Protein AF-H3KFP4-F1 (afdb_monomer_lite)

Secondary structure (DSSP, 8-state):
------PPP-PPP--------TT--HHHHHHTSEEEEEE-TTS-EEEEEEEPPPPBPGGGT-B----EEEE--SGGGGS-TTSTTTTS-TTTTTTSS----TT--HHHHHHTTPPPHHHHHHHHHHTTTHHHHHHHHHHHT-HHHHHHHTTTTSSPPP-HHHHHHHHHTTS--------

Radius of gyration: 19.44 Å; chains: 1; bounding box: 51×44×51 Å

pLDDT: mean 73.33, std 20.68, range [30.34, 98.0]

Foldseek 3Di:
DDDDDDDDDDDDDDDDDDDDDPVQDPLNCLVVWAWAFDQFPVGQTFIKTKHADDWDDVVRPTFGDFIFIARDPCQLVSHDVPPPCSPPDSCNPPPDWPPPDPPDFLQNCLLVVHQTPVLRSVLVRQCRPVVSRVVRLVVRVDVVSCVVCVPVPPDDGGHSNNSSVCSNVVNDHDDDDDD

InterPro domains:
  IPR002817 Phosphomethylpyrimidine synthase ThiC/5-hydroxybenzimidazole synthase BzaA/B [PTHR30557] (43-178)

Sequence (179 aa):
MQNKSSEKPVHLIRHPRSDEDPDETLEQRRRDSRFGHILDANGRRVPLRRIELTDTPSAFGGGRNPVFFVPDTSGPFGADNRVAGCWSSPFADAEEGVARGPGKTQLSLAQWGVVTPEMDFVAARENQGREAFLKSVEDCANPKVDRLVADLFKTPAWTGELVRREVAAGRAVIPANRS

Structure (mmCIF, N/CA/C/O backbone):
data_AF-H3KFP4-F1
#
_entry.id   AF-H3KFP4-F1
#
loop_
_atom_site.group_PDB
_atom_site.id
_atom_site.type_symbol
_atom_site.label_atom_id
_atom_site.label_alt_id
_atom_site.label_comp_id
_atom_site.label_asym_id
_atom_site.label_entity_id
_atom_site.label_seq_id
_atom_site.pdbx_PDB_ins_code
_atom_site.Cartn_x
_atom_site.Cartn_y
_atom_site.Cartn_z
_atom_site.occupancy
_atom_site.B_iso_or_equiv
_atom_site.auth_seq_id
_atom_site.auth_comp_id
_atom_site.auth_asym_id
_atom_site.auth_atom_id
_atom_site.pdbx_PDB_model_num
ATOM 1 N N . MET A 1 1 ? -19.563 32.259 -8.387 1.00 43.78 1 MET A N 1
ATOM 2 C CA . MET A 1 1 ? -19.612 30.788 -8.538 1.00 43.78 1 MET A CA 1
ATOM 3 C C . MET A 1 1 ? -18.467 30.351 -9.429 1.00 43.78 1 MET A C 1
ATOM 5 O O . MET A 1 1 ? -18.484 30.731 -10.588 1.00 43.78 1 MET A O 1
ATOM 9 N N . GLN A 1 2 ? -17.490 29.628 -8.873 1.00 33.69 2 GLN A N 1
ATOM 10 C CA . GLN A 1 2 ? -16.732 28.523 -9.490 1.00 33.69 2 GLN A CA 1
ATOM 11 C C . GLN A 1 2 ? -15.513 28.226 -8.601 1.00 33.69 2 GLN A C 1
ATOM 13 O O . GLN A 1 2 ? -14.481 28.884 -8.697 1.00 33.69 2 GLN A O 1
ATOM 18 N N . ASN A 1 3 ? -15.659 27.238 -7.715 1.00 33.22 3 ASN A N 1
ATOM 19 C CA . ASN A 1 3 ? -14.547 26.635 -6.986 1.00 33.22 3 ASN A CA 1
ATOM 20 C C . ASN A 1 3 ? -13.811 25.701 -7.954 1.00 33.22 3 ASN A C 1
ATOM 22 O O . ASN A 1 3 ? -14.369 24.683 -8.360 1.00 33.22 3 ASN A O 1
ATOM 26 N N . LYS A 1 4 ? -12.578 26.040 -8.341 1.00 37.56 4 LYS A N 1
ATOM 27 C CA . LYS A 1 4 ? -11.675 25.104 -9.020 1.00 37.56 4 LYS A CA 1
ATOM 28 C C . LYS A 1 4 ? -10.796 24.445 -7.962 1.00 37.56 4 LYS A C 1
ATOM 30 O O . LYS A 1 4 ? -9.919 25.087 -7.395 1.00 37.56 4 LYS A O 1
ATOM 35 N N . SER A 1 5 ? -11.094 23.177 -7.686 1.00 40.34 5 SER A N 1
ATOM 36 C CA . SER A 1 5 ? -10.262 22.283 -6.882 1.00 40.34 5 SER A CA 1
ATOM 37 C C . SER A 1 5 ? -8.900 22.151 -7.565 1.00 40.34 5 SER A C 1
ATOM 39 O O . SER A 1 5 ? -8.818 21.660 -8.689 1.00 40.34 5 SER A O 1
ATOM 41 N N . SER A 1 6 ? -7.845 22.674 -6.941 1.00 38.84 6 SER A N 1
ATOM 42 C CA . SER A 1 6 ? -6.479 22.532 -7.437 1.00 38.84 6 SER A CA 1
ATOM 43 C C . SER A 1 6 ? -5.890 21.231 -6.893 1.00 38.84 6 SER A C 1
ATOM 45 O O . SER A 1 6 ? -5.391 21.199 -5.764 1.00 38.84 6 SER A O 1
ATOM 47 N N . GLU A 1 7 ? -5.948 20.156 -7.674 1.00 39.50 7 GLU A N 1
ATOM 48 C CA . GLU A 1 7 ? -5.125 18.974 -7.416 1.00 39.50 7 GLU A CA 1
ATOM 49 C C . GLU A 1 7 ? -3.648 19.381 -7.495 1.00 39.50 7 GLU A C 1
ATOM 51 O O . GLU A 1 7 ? -3.180 19.914 -8.504 1.00 39.50 7 GLU A O 1
ATOM 56 N N . LYS A 1 8 ? -2.913 19.201 -6.394 1.00 32.16 8 LYS A N 1
ATOM 57 C CA . LYS A 1 8 ? -1.476 19.488 -6.346 1.00 32.16 8 LYS A CA 1
ATOM 58 C C . LYS A 1 8 ? -0.712 18.297 -6.939 1.00 32.16 8 LYS A C 1
ATOM 60 O O . LYS A 1 8 ? -0.914 17.180 -6.465 1.00 32.16 8 LYS A O 1
ATOM 65 N N . PRO A 1 9 ? 0.188 18.499 -7.915 1.00 31.95 9 PRO A N 1
ATOM 66 C CA . PRO A 1 9 ? 0.991 17.411 -8.458 1.00 31.95 9 PRO A CA 1
ATOM 67 C C . PRO A 1 9 ? 2.051 16.947 -7.446 1.00 31.95 9 PRO A C 1
ATOM 69 O O . PRO A 1 9 ? 2.693 17.748 -6.765 1.00 31.95 9 PRO A O 1
ATOM 72 N N . VAL A 1 10 ? 2.245 15.631 -7.362 1.00 38.03 10 VAL A N 1
ATOM 73 C CA . VAL A 1 10 ? 3.268 14.986 -6.527 1.00 38.03 10 VAL A CA 1
ATOM 74 C C . VAL A 1 10 ? 4.652 15.255 -7.135 1.00 38.03 10 VAL A C 1
ATOM 76 O O . VAL A 1 10 ? 4.943 14.808 -8.245 1.00 38.03 10 VAL A O 1
ATOM 79 N N . HIS A 1 11 ? 5.519 15.983 -6.426 1.00 32.12 11 HIS A N 1
ATOM 80 C CA . HIS A 1 11 ? 6.881 16.283 -6.886 1.00 32.12 11 HIS A CA 1
ATOM 81 C C . HIS A 1 11 ? 7.913 15.279 -6.334 1.00 32.12 11 HIS A C 1
ATOM 83 O O . HIS A 1 11 ? 8.010 15.066 -5.128 1.00 32.12 11 HIS A O 1
ATOM 89 N N . LEU A 1 12 ? 8.706 14.687 -7.239 1.00 33.97 12 LEU A N 1
ATOM 90 C CA . LEU A 1 12 ? 9.793 13.728 -6.987 1.00 33.97 12 LEU A CA 1
ATOM 91 C C . LEU A 1 12 ? 11.161 14.442 -7.034 1.00 33.97 12 LEU A C 1
ATOM 93 O O . LEU A 1 12 ? 11.479 15.070 -8.042 1.00 33.97 12 LEU A O 1
ATOM 97 N N . ILE A 1 13 ? 11.989 14.305 -5.992 1.00 34.28 13 ILE A N 1
ATOM 98 C CA . ILE A 1 13 ? 13.357 14.868 -5.923 1.00 34.28 13 ILE A CA 1
ATOM 99 C C . ILE A 1 13 ? 14.392 13.774 -6.287 1.00 34.28 13 ILE A C 1
ATOM 101 O O . ILE A 1 13 ? 14.242 12.626 -5.868 1.00 34.28 13 ILE A O 1
ATOM 105 N N . ARG A 1 14 ? 15.416 14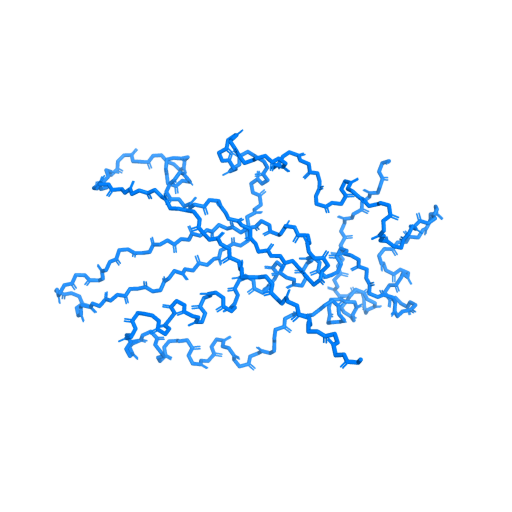.101 -7.100 1.00 30.34 14 ARG A N 1
ATOM 106 C CA . ARG A 1 14 ? 16.410 13.169 -7.699 1.00 30.34 14 ARG A CA 1
ATOM 107 C C . ARG A 1 14 ? 17.859 13.461 -7.255 1.00 30.34 14 ARG A C 1
ATOM 109 O O . ARG A 1 14 ? 18.213 14.625 -7.117 1.00 30.34 14 ARG A O 1
ATOM 116 N N . HIS A 1 15 ? 18.707 12.422 -7.190 1.00 33.81 15 HIS A N 1
ATOM 117 C CA . HIS A 1 15 ? 20.186 12.493 -7.200 1.00 33.81 15 HIS A CA 1
ATOM 118 C C . HIS A 1 15 ? 20.779 11.340 -8.064 1.00 33.81 15 HIS A C 1
ATOM 120 O O . HIS A 1 15 ? 20.127 10.295 -8.138 1.00 33.81 15 HIS A O 1
ATOM 126 N N . PRO A 1 16 ? 21.945 11.506 -8.738 1.00 30.92 16 PRO A N 1
ATOM 127 C CA . PRO A 1 16 ? 22.495 10.542 -9.718 1.00 30.92 16 PRO A CA 1
ATOM 128 C C . PRO A 1 16 ? 23.460 9.482 -9.124 1.00 30.92 16 PRO A C 1
ATOM 130 O O . PRO A 1 16 ? 23.925 9.651 -7.999 1.00 30.92 16 PRO A O 1
ATOM 133 N N . ARG A 1 17 ? 23.786 8.425 -9.903 1.00 42.72 17 ARG A N 1
ATOM 134 C CA . ARG A 1 17 ? 24.756 7.337 -9.596 1.00 42.72 17 ARG A CA 1
ATOM 135 C C . ARG A 1 17 ? 25.761 7.048 -10.721 1.00 42.72 17 ARG A C 1
ATOM 137 O O . ARG A 1 17 ? 25.450 7.305 -11.880 1.00 42.72 17 ARG A O 1
ATOM 144 N N . SER A 1 18 ? 26.891 6.432 -10.351 1.00 37.84 18 SER A N 1
ATOM 145 C CA . SER A 1 18 ? 27.943 5.846 -11.203 1.00 37.84 18 SER A CA 1
ATOM 146 C C . SER A 1 18 ? 28.384 4.472 -10.649 1.00 37.84 18 SER A C 1
ATOM 148 O O . SER A 1 18 ? 28.777 4.426 -9.488 1.00 37.84 18 SER A O 1
ATOM 150 N N . ASP A 1 19 ? 28.290 3.435 -11.494 1.00 42.84 19 ASP A N 1
ATOM 151 C CA . ASP A 1 19 ? 28.964 2.112 -11.552 1.00 42.84 19 ASP A CA 1
ATOM 152 C C . ASP A 1 19 ? 29.021 1.183 -10.299 1.00 42.84 19 ASP A C 1
ATOM 154 O O . ASP A 1 19 ? 29.482 1.571 -9.232 1.00 42.84 19 ASP A O 1
ATOM 158 N N . GLU A 1 20 ? 28.561 -0.076 -10.448 1.00 42.03 20 GLU A N 1
ATOM 159 C CA . GLU A 1 20 ? 28.318 -1.074 -9.373 1.00 42.03 20 GLU A CA 1
ATOM 160 C C . GLU A 1 20 ? 29.553 -1.932 -8.983 1.00 42.03 20 GLU A C 1
ATOM 162 O O . GLU A 1 20 ? 30.304 -2.383 -9.849 1.00 42.03 20 GLU A O 1
ATOM 167 N N . ASP A 1 21 ? 29.712 -2.223 -7.679 1.00 43.53 21 ASP A N 1
ATOM 168 C CA . ASP A 1 21 ? 30.861 -2.907 -7.046 1.00 43.53 21 ASP A CA 1
ATOM 169 C C . ASP A 1 21 ? 30.419 -4.251 -6.393 1.00 43.53 21 ASP A C 1
ATOM 171 O O . ASP A 1 21 ? 29.460 -4.268 -5.614 1.00 43.53 21 ASP A O 1
ATOM 175 N N . PRO A 1 22 ? 31.047 -5.410 -6.680 1.00 43.12 22 PRO A N 1
ATOM 176 C CA . PRO A 1 22 ? 30.557 -6.726 -6.236 1.00 43.12 22 PRO A CA 1
ATOM 177 C C . PRO A 1 22 ? 30.629 -7.011 -4.720 1.00 43.12 22 PRO A C 1
ATOM 179 O O . PRO A 1 22 ? 29.957 -7.939 -4.267 1.00 43.12 22 PRO A O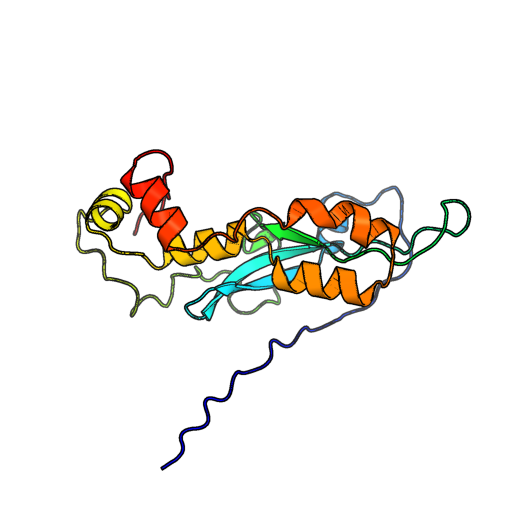 1
ATOM 182 N N . ASP A 1 23 ? 31.361 -6.213 -3.932 1.00 40.97 23 ASP A N 1
ATOM 183 C CA . ASP A 1 23 ? 31.457 -6.312 -2.457 1.00 40.97 23 ASP A CA 1
ATOM 184 C C . ASP A 1 23 ? 30.424 -5.437 -1.708 1.00 40.97 23 ASP A C 1
ATOM 186 O O . ASP A 1 23 ? 30.514 -5.184 -0.501 1.00 40.97 23 ASP A O 1
ATOM 190 N N . GLU A 1 24 ? 29.402 -4.958 -2.418 1.00 41.38 24 GLU A N 1
ATOM 191 C CA . GLU A 1 24 ? 28.403 -4.048 -1.875 1.00 41.38 24 GLU A CA 1
ATOM 192 C C . GLU A 1 24 ? 27.522 -4.692 -0.776 1.00 41.38 24 GLU A C 1
ATOM 194 O O . GLU A 1 24 ? 26.705 -5.586 -1.024 1.00 41.38 24 GLU A O 1
ATOM 199 N N . THR A 1 25 ? 27.654 -4.197 0.463 1.00 43.97 25 THR A N 1
ATOM 200 C CA . THR A 1 25 ? 26.864 -4.657 1.623 1.00 43.97 25 THR A CA 1
ATOM 201 C C . THR A 1 25 ? 25.354 -4.418 1.445 1.00 43.97 25 THR A C 1
ATOM 203 O O . THR A 1 25 ? 24.930 -3.500 0.746 1.00 43.97 25 THR A O 1
ATOM 206 N N . LEU A 1 26 ? 24.504 -5.196 2.135 1.00 43.53 26 LEU A N 1
ATOM 207 C CA . LEU A 1 26 ? 23.036 -5.023 2.125 1.00 43.53 26 LEU A CA 1
ATOM 208 C C . LEU A 1 26 ? 22.587 -3.589 2.461 1.00 43.53 26 LEU A C 1
ATOM 210 O O . LEU A 1 26 ? 21.596 -3.118 1.912 1.00 43.53 26 LEU A O 1
ATOM 214 N N . GLU A 1 27 ? 23.314 -2.887 3.332 1.00 46.66 27 GLU A N 1
ATOM 215 C CA . GLU A 1 27 ? 23.055 -1.480 3.673 1.00 46.66 27 GLU A CA 1
ATOM 216 C C . GLU A 1 27 ? 23.406 -0.517 2.537 1.00 46.66 27 GLU A C 1
ATOM 218 O O . GLU A 1 27 ? 22.736 0.493 2.325 1.00 46.66 27 GLU A O 1
ATOM 223 N N . GLN A 1 28 ? 24.421 -0.853 1.753 1.00 40.34 28 GLN A N 1
ATOM 224 C CA . GLN A 1 28 ? 24.834 -0.079 0.596 1.00 40.34 28 GLN A CA 1
ATOM 225 C C . GLN A 1 28 ? 23.854 -0.310 -0.579 1.00 40.34 28 GLN A C 1
ATOM 227 O O . GLN A 1 28 ? 23.325 0.660 -1.108 1.00 40.34 28 GLN A O 1
ATOM 232 N N . ARG A 1 29 ? 23.364 -1.544 -0.793 1.00 42.50 29 ARG A N 1
ATOM 233 C CA . ARG A 1 29 ? 22.201 -1.845 -1.669 1.00 42.50 29 ARG A CA 1
ATOM 234 C C . ARG A 1 29 ? 20.870 -1.248 -1.184 1.00 42.50 29 ARG A C 1
ATOM 236 O O . ARG A 1 29 ? 19.913 -1.088 -1.948 1.00 42.50 29 ARG A O 1
ATOM 243 N N . ARG A 1 30 ? 20.755 -0.930 0.108 1.00 49.38 30 ARG A N 1
ATOM 244 C CA . ARG A 1 30 ? 19.628 -0.155 0.659 1.00 49.38 30 ARG A CA 1
ATOM 245 C C . ARG A 1 30 ? 19.771 1.333 0.364 1.00 49.38 30 ARG A C 1
ATOM 247 O O . ARG A 1 30 ? 18.753 1.959 0.096 1.00 49.38 30 ARG A O 1
ATOM 254 N N . ARG A 1 31 ? 20.987 1.891 0.347 1.00 45.53 31 ARG A N 1
ATOM 255 C CA . ARG A 1 31 ? 21.254 3.225 -0.236 1.00 45.53 31 ARG A CA 1
ATOM 256 C C . ARG A 1 31 ? 20.961 3.219 -1.735 1.00 45.53 31 ARG A C 1
ATOM 258 O O . ARG A 1 31 ? 20.368 4.172 -2.234 1.00 45.53 31 ARG A O 1
ATOM 265 N N . ASP A 1 32 ? 21.224 2.071 -2.360 1.00 45.81 32 ASP A N 1
ATOM 266 C CA . ASP A 1 32 ? 20.749 1.538 -3.639 1.00 45.81 32 ASP A CA 1
ATOM 267 C C . ASP A 1 32 ? 19.339 1.952 -4.081 1.00 45.81 32 ASP A C 1
ATOM 269 O O . ASP A 1 32 ? 19.014 2.365 -5.196 1.00 45.81 32 ASP A O 1
ATOM 273 N N . SER A 1 33 ? 18.450 1.857 -3.114 1.00 55.94 33 SER A N 1
ATOM 274 C CA . SER A 1 33 ? 17.022 1.889 -3.310 1.00 55.94 33 SER A CA 1
ATOM 275 C C . SER A 1 33 ? 16.465 3.095 -2.580 1.00 55.94 33 SER A C 1
ATOM 277 O O . SER A 1 33 ? 16.577 3.230 -1.364 1.00 55.94 33 SER A O 1
ATOM 279 N N . ARG A 1 34 ? 15.898 4.032 -3.339 1.00 63.50 34 ARG A N 1
ATOM 280 C CA . ARG A 1 34 ? 15.555 5.340 -2.784 1.00 63.50 34 ARG A CA 1
ATOM 281 C C . ARG A 1 34 ? 14.309 5.211 -1.919 1.00 63.50 34 ARG A C 1
ATOM 283 O O . ARG A 1 34 ? 13.255 4.793 -2.403 1.00 63.50 34 ARG A O 1
ATOM 290 N N . PHE A 1 35 ? 14.440 5.587 -0.648 1.00 60.56 35 PHE A N 1
ATOM 291 C CA . PHE A 1 35 ? 13.294 5.768 0.231 1.00 60.56 35 PHE A CA 1
ATOM 292 C C . PHE A 1 35 ? 12.336 6.781 -0.405 1.00 60.56 35 PHE A C 1
ATOM 294 O O . PHE A 1 35 ? 12.739 7.868 -0.825 1.00 60.56 35 PHE A O 1
ATOM 301 N N . GLY A 1 36 ? 11.069 6.407 -0.503 1.00 69.00 36 GLY A N 1
ATOM 302 C CA . GLY A 1 36 ? 10.001 7.218 -1.057 1.00 69.00 36 GLY A CA 1
ATOM 303 C C . GLY A 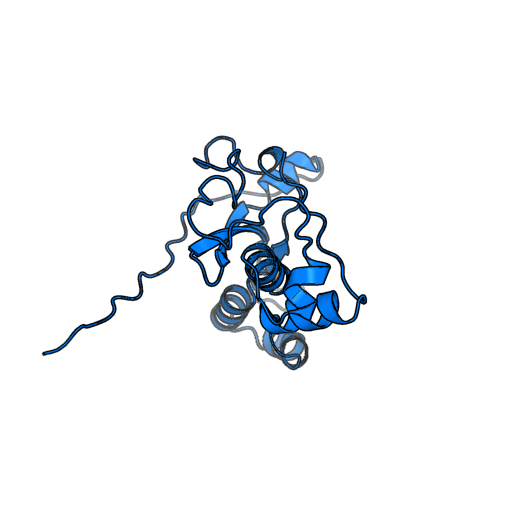1 36 ? 8.745 7.109 -0.204 1.00 69.00 36 GLY A C 1
ATOM 304 O O . GLY A 1 36 ? 8.632 6.294 0.708 1.00 69.00 36 GLY A O 1
ATOM 305 N N . HIS A 1 37 ? 7.773 7.957 -0.499 1.00 72.38 37 HIS A N 1
ATOM 306 C CA . HIS A 1 37 ? 6.438 7.825 0.061 1.00 72.38 37 HIS A CA 1
ATOM 307 C C . HIS A 1 37 ? 5.409 8.117 -1.020 1.00 72.38 37 HIS A C 1
ATOM 309 O O . HIS A 1 37 ? 5.644 8.940 -1.905 1.00 72.38 37 HIS A O 1
ATOM 315 N N . ILE A 1 38 ? 4.269 7.450 -0.919 1.00 81.12 38 ILE A N 1
ATOM 316 C CA . ILE A 1 38 ? 3.038 7.862 -1.596 1.00 81.12 38 ILE A CA 1
ATOM 317 C C . ILE A 1 38 ? 2.105 8.486 -0.563 1.00 81.12 38 ILE A C 1
ATOM 319 O O . ILE A 1 38 ? 2.317 8.327 0.641 1.00 81.12 38 ILE A O 1
ATOM 323 N N . LEU A 1 39 ? 1.102 9.222 -1.025 1.00 80.62 39 LEU A N 1
ATOM 324 C CA . LEU A 1 39 ? 0.056 9.741 -0.152 1.00 80.62 39 LEU A CA 1
ATOM 325 C C . LEU A 1 39 ? -1.133 8.778 -0.176 1.00 80.62 39 LEU A C 1
ATOM 327 O O . LEU A 1 39 ? -1.518 8.317 -1.249 1.00 80.62 39 LEU A O 1
ATOM 331 N N . ASP A 1 40 ? -1.683 8.455 0.995 1.00 80.44 40 ASP A N 1
ATOM 332 C CA . ASP A 1 40 ? -2.970 7.758 1.088 1.00 80.44 40 ASP A CA 1
ATOM 333 C C . ASP A 1 40 ? -4.143 8.710 0.768 1.00 80.44 40 ASP A C 1
ATOM 335 O O . ASP A 1 40 ? -3.957 9.910 0.540 1.00 80.44 40 ASP A O 1
ATOM 339 N N . ALA A 1 41 ? -5.371 8.183 0.793 1.00 75.44 41 ALA A N 1
ATOM 340 C CA . ALA A 1 41 ? -6.596 8.951 0.543 1.00 75.44 41 ALA A CA 1
ATOM 341 C C . ALA A 1 41 ? -6.812 10.138 1.509 1.00 75.44 41 ALA A C 1
ATOM 343 O O . ALA A 1 41 ? -7.609 11.027 1.225 1.00 75.44 41 ALA A O 1
ATOM 344 N N . ASN A 1 42 ? -6.099 10.168 2.635 1.00 75.88 42 ASN A N 1
ATOM 345 C CA . ASN A 1 42 ? -6.174 11.201 3.662 1.00 75.88 42 ASN A CA 1
ATOM 346 C C . ASN A 1 42 ? -4.891 12.055 3.720 1.00 75.88 42 ASN A C 1
ATOM 348 O O . ASN A 1 42 ? -4.675 12.783 4.688 1.00 75.88 42 ASN A O 1
ATOM 352 N N . GLY A 1 43 ? -4.006 11.952 2.722 1.00 78.06 43 GLY A N 1
ATOM 353 C CA . GLY A 1 43 ? -2.764 12.721 2.657 1.00 78.06 43 GLY A CA 1
ATOM 354 C C . GLY A 1 43 ? -1.642 12.229 3.579 1.00 78.06 43 GLY A C 1
ATOM 355 O O . GLY A 1 43 ? -0.643 12.935 3.737 1.00 78.06 43 GLY A O 1
ATOM 356 N N . ARG A 1 44 ? -1.750 11.034 4.176 1.00 81.38 44 ARG A N 1
ATOM 357 C CA . ARG A 1 44 ? -0.684 10.453 5.010 1.00 81.38 44 ARG A CA 1
ATOM 358 C C . ARG A 1 44 ? 0.412 9.866 4.144 1.00 81.38 44 ARG A C 1
ATOM 360 O O . ARG A 1 44 ? 0.151 9.252 3.114 1.00 81.38 44 ARG A O 1
ATOM 367 N N . ARG A 1 45 ? 1.657 10.002 4.598 1.00 82.62 45 ARG A N 1
ATOM 368 C CA . ARG A 1 45 ? 2.821 9.432 3.912 1.00 82.62 45 ARG A CA 1
ATOM 369 C C . ARG A 1 45 ? 2.906 7.933 4.186 1.00 82.62 45 ARG A C 1
ATOM 371 O O . ARG A 1 45 ? 3.182 7.525 5.311 1.00 82.62 45 ARG A O 1
ATOM 378 N N . VAL A 1 46 ? 2.720 7.126 3.150 1.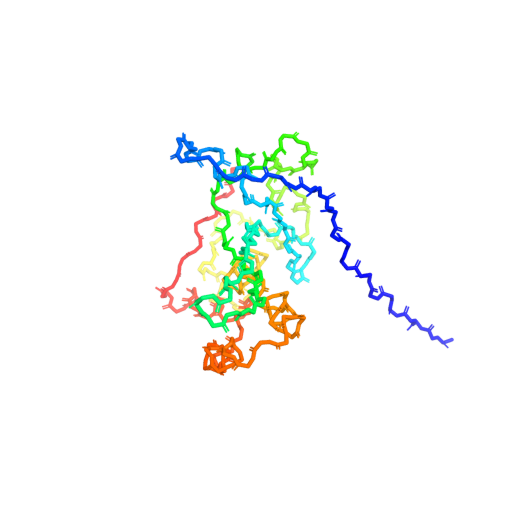00 85.31 46 VAL A N 1
ATOM 379 C CA . VAL A 1 46 ? 2.896 5.672 3.188 1.00 85.31 46 VAL A CA 1
ATOM 380 C C . VAL A 1 46 ? 4.290 5.334 2.660 1.00 85.31 46 VAL A C 1
ATOM 382 O O . VAL A 1 46 ? 4.587 5.666 1.508 1.00 85.31 46 VAL A O 1
ATOM 385 N N . PRO A 1 47 ? 5.162 4.706 3.469 1.00 84.75 47 PRO A N 1
ATOM 386 C CA . PRO A 1 47 ? 6.551 4.469 3.099 1.00 84.75 47 PRO A CA 1
ATOM 387 C C . PRO A 1 47 ? 6.663 3.354 2.058 1.00 84.75 47 PRO A C 1
ATOM 389 O O . PRO A 1 47 ? 6.193 2.232 2.263 1.00 84.75 47 PRO A O 1
ATOM 392 N N . LEU A 1 48 ? 7.334 3.666 0.953 1.00 84.94 48 LEU A N 1
ATOM 393 C CA . LEU A 1 48 ? 7.686 2.724 -0.102 1.00 84.94 48 LEU A CA 1
ATOM 394 C C . LEU A 1 48 ? 9.163 2.881 -0.453 1.00 84.94 48 LEU A C 1
ATOM 396 O O . LEU A 1 48 ? 9.764 3.942 -0.310 1.00 84.94 48 LEU A O 1
ATOM 400 N N . ARG A 1 49 ? 9.742 1.830 -1.003 1.00 84.69 49 ARG A N 1
ATOM 401 C CA . ARG A 1 49 ? 11.098 1.810 -1.520 1.00 84.69 49 ARG A CA 1
ATOM 402 C C . ARG A 1 49 ? 11.046 1.756 -3.035 1.00 84.69 49 ARG A C 1
ATOM 404 O O . ARG A 1 49 ? 10.434 0.855 -3.601 1.00 84.69 49 ARG A O 1
ATOM 411 N N . ARG A 1 50 ? 11.676 2.730 -3.685 1.00 85.12 50 ARG A N 1
ATOM 412 C CA . ARG A 1 50 ? 11.779 2.816 -5.142 1.00 85.12 50 ARG A CA 1
ATOM 413 C C . ARG A 1 50 ? 12.996 2.025 -5.605 1.00 85.12 50 ARG A C 1
ATOM 415 O O . ARG A 1 50 ? 14.118 2.346 -5.206 1.00 85.12 50 ARG A O 1
ATOM 422 N N . ILE A 1 51 ? 12.774 1.039 -6.465 1.00 86.06 51 ILE A N 1
ATOM 423 C CA . ILE A 1 51 ? 13.829 0.252 -7.095 1.00 86.06 51 ILE A CA 1
ATOM 424 C C . ILE A 1 51 ? 13.894 0.620 -8.571 1.00 86.06 51 ILE A C 1
ATOM 426 O O . ILE A 1 51 ? 12.928 0.442 -9.312 1.00 86.06 51 ILE A O 1
ATOM 430 N N . GLU A 1 52 ? 15.034 1.163 -8.982 1.00 85.31 52 GLU A N 1
ATOM 431 C CA . GLU A 1 52 ? 15.323 1.442 -10.384 1.00 85.31 52 GLU A CA 1
ATOM 432 C C . GLU A 1 52 ? 16.225 0.342 -10.913 1.00 85.31 52 GLU A C 1
ATOM 434 O O . GLU A 1 52 ? 17.228 0.008 -10.289 1.00 85.31 52 GLU A O 1
ATOM 439 N N . LEU A 1 53 ? 15.838 -0.223 -12.049 1.00 86.38 53 LEU A N 1
ATOM 440 C CA . LEU A 1 53 ? 16.637 -1.211 -12.747 1.00 86.38 53 LEU A CA 1
ATOM 441 C C . LEU A 1 53 ? 17.434 -0.518 -13.843 1.00 86.38 53 LEU A C 1
ATOM 443 O O . LEU A 1 53 ? 16.946 0.411 -14.488 1.00 86.38 53 LEU A O 1
ATOM 447 N N . THR A 1 54 ? 18.652 -0.994 -14.061 1.00 86.25 54 THR A N 1
ATOM 448 C CA . THR A 1 54 ? 19.456 -0.604 -15.215 1.00 86.25 54 THR A CA 1
ATOM 449 C C . THR A 1 54 ? 18.807 -1.102 -16.504 1.00 86.25 54 THR A C 1
ATOM 451 O O . THR A 1 54 ? 18.047 -2.076 -16.505 1.00 86.25 54 THR A O 1
ATOM 454 N N . ASP A 1 55 ? 19.083 -0.420 -17.615 1.00 88.94 55 ASP A N 1
ATOM 455 C CA . ASP A 1 55 ? 18.599 -0.842 -18.929 1.00 88.94 55 ASP A CA 1
ATOM 456 C C . ASP A 1 55 ? 19.163 -2.225 -19.280 1.00 88.94 55 ASP A C 1
ATOM 458 O O . ASP A 1 55 ? 20.334 -2.528 -19.039 1.00 88.94 55 ASP A O 1
ATOM 462 N N . THR A 1 56 ? 18.331 -3.078 -19.876 1.00 86.62 56 THR A N 1
ATOM 463 C CA . THR A 1 56 ? 18.759 -4.410 -20.300 1.00 86.62 56 THR A CA 1
ATOM 464 C C . THR A 1 56 ? 19.825 -4.273 -21.393 1.00 86.62 56 THR A C 1
ATOM 466 O O . THR A 1 56 ? 19.558 -3.625 -22.412 1.00 86.62 56 THR A O 1
ATOM 469 N N . PRO A 1 57 ? 21.010 -4.901 -21.250 1.00 90.00 57 PRO A N 1
ATOM 470 C CA . PRO A 1 57 ? 22.046 -4.838 -22.274 1.00 90.00 57 PRO A CA 1
ATOM 471 C C . PRO A 1 57 ? 21.558 -5.376 -23.624 1.00 90.00 57 PRO A C 1
ATOM 473 O O . PRO A 1 57 ? 20.719 -6.281 -23.691 1.00 90.00 57 PRO A O 1
ATOM 476 N N . SER A 1 58 ? 22.122 -4.865 -24.721 1.00 87.62 58 SER A N 1
ATOM 477 C CA . SER A 1 58 ? 21.744 -5.261 -26.088 1.00 87.62 58 SER A CA 1
ATOM 478 C C . SER A 1 58 ? 21.856 -6.772 -26.325 1.00 87.62 58 SER A C 1
ATOM 480 O O . SER A 1 58 ? 20.979 -7.355 -26.961 1.00 87.62 58 SER A O 1
ATOM 482 N N . ALA A 1 59 ? 22.865 -7.422 -25.735 1.00 88.00 59 ALA A N 1
ATOM 483 C CA . ALA A 1 59 ? 23.068 -8.872 -25.797 1.00 88.00 59 ALA A CA 1
ATOM 484 C C . ALA A 1 59 ? 21.907 -9.692 -25.196 1.00 88.00 59 ALA A C 1
ATOM 486 O O . ALA A 1 59 ? 21.679 -10.824 -25.611 1.00 88.00 59 ALA A O 1
ATOM 487 N N . PHE A 1 60 ? 21.138 -9.116 -24.266 1.00 82.62 60 PHE A N 1
ATOM 488 C CA . PHE A 1 60 ? 19.966 -9.743 -23.639 1.00 82.62 60 PHE A CA 1
ATOM 489 C C . PHE A 1 60 ? 18.642 -9.209 -24.210 1.00 82.62 60 PHE A C 1
ATOM 491 O O . PHE A 1 60 ? 17.573 -9.334 -23.609 1.00 82.62 60 PHE A O 1
ATOM 498 N N . GLY A 1 61 ? 18.697 -8.623 -25.407 1.00 81.88 61 GLY A N 1
ATOM 499 C CA . GLY A 1 61 ? 17.529 -8.182 -26.156 1.00 81.88 61 GLY A CA 1
ATOM 500 C C . GLY A 1 61 ? 17.102 -6.741 -25.900 1.00 81.88 61 GLY A C 1
ATOM 501 O O . GLY A 1 61 ? 16.034 -6.385 -26.400 1.00 81.88 61 GLY A O 1
ATOM 502 N N . GLY A 1 62 ? 17.904 -5.954 -25.172 1.00 85.75 62 GLY A N 1
ATOM 503 C CA . GLY A 1 62 ? 17.764 -4.502 -25.043 1.00 85.75 62 GLY A CA 1
ATOM 504 C C . GLY A 1 62 ? 16.488 -4.012 -24.345 1.00 85.75 62 GLY A C 1
ATOM 505 O O . GLY A 1 62 ? 15.476 -4.713 -24.273 1.00 85.75 62 GLY A O 1
ATOM 506 N N . GLY A 1 63 ? 16.521 -2.762 -23.886 1.00 86.75 63 GLY A N 1
ATOM 507 C CA . GLY A 1 63 ? 15.323 -2.013 -23.503 1.00 86.75 63 GLY A CA 1
ATOM 508 C C . GLY A 1 63 ? 15.381 -1.417 -22.104 1.00 86.75 63 GLY A C 1
ATOM 509 O O . GLY A 1 63 ? 16.157 -1.847 -21.253 1.00 86.75 63 GLY A O 1
ATOM 510 N N . ARG A 1 64 ? 14.529 -0.415 -21.883 1.00 89.88 64 ARG A N 1
ATOM 511 C CA . ARG A 1 64 ? 14.352 0.208 -20.571 1.00 89.88 64 ARG A CA 1
ATOM 512 C C . ARG A 1 64 ? 13.495 -0.669 -19.673 1.00 89.88 64 ARG A C 1
ATOM 514 O O . ARG A 1 64 ? 12.573 -1.336 -20.155 1.00 89.88 64 ARG A O 1
ATOM 521 N N . ASN A 1 65 ? 13.788 -0.618 -18.380 1.00 89.81 65 ASN A N 1
ATOM 522 C CA . ASN A 1 65 ? 13.072 -1.364 -17.352 1.00 89.81 65 ASN A CA 1
ATOM 523 C C . ASN A 1 65 ? 12.273 -0.417 -16.449 1.00 89.81 65 ASN A C 1
ATOM 525 O O . ASN A 1 65 ? 12.775 0.656 -16.104 1.00 89.81 65 ASN A O 1
ATOM 529 N N . PRO A 1 66 ? 11.035 -0.785 -16.067 1.00 90.75 66 PRO A N 1
ATOM 530 C CA . PRO A 1 66 ? 10.219 0.057 -15.215 1.00 90.75 66 PRO A CA 1
ATOM 531 C C . PRO A 1 66 ? 10.794 0.107 -13.805 1.00 90.75 66 PRO A C 1
ATOM 533 O O . PRO A 1 66 ? 11.430 -0.824 -13.308 1.00 90.75 66 PRO A O 1
ATOM 536 N N . VAL A 1 67 ? 10.501 1.208 -13.139 1.00 88.56 67 VAL A N 1
ATOM 537 C CA . VAL A 1 67 ? 10.730 1.391 -11.719 1.00 88.56 67 VAL A CA 1
ATOM 538 C C . VAL A 1 67 ? 9.616 0.691 -10.965 1.00 88.56 67 VAL A C 1
ATOM 540 O O . VAL A 1 67 ? 8.441 0.973 -11.196 1.00 88.56 67 VAL A O 1
ATOM 543 N N . PHE A 1 68 ? 9.978 -0.170 -10.020 1.00 87.50 68 PHE A N 1
ATOM 544 C CA . PHE A 1 68 ? 9.015 -0.806 -9.129 1.00 87.50 68 PHE A CA 1
ATOM 545 C C . PHE A 1 68 ? 9.143 -0.289 -7.703 1.00 87.50 68 PHE A C 1
ATOM 547 O O . PHE A 1 68 ? 10.181 0.227 -7.281 1.00 87.50 68 PHE A O 1
ATOM 554 N N . PHE A 1 69 ? 8.043 -0.391 -6.966 1.00 87.62 69 PHE A N 1
ATOM 555 C CA . PHE A 1 69 ? 7.940 0.099 -5.604 1.00 87.62 69 PHE A CA 1
ATOM 556 C C . PHE A 1 69 ? 7.636 -1.070 -4.680 1.00 87.62 69 PHE A C 1
ATOM 558 O O . PHE A 1 69 ? 6.787 -1.905 -4.978 1.00 87.62 69 PHE A O 1
ATOM 565 N N . VAL A 1 70 ? 8.333 -1.128 -3.554 1.00 88.25 70 VAL A N 1
ATOM 566 C CA . VAL A 1 70 ? 8.169 -2.186 -2.554 1.00 88.25 70 VAL A CA 1
ATOM 567 C C . VAL A 1 70 ? 7.756 -1.542 -1.235 1.00 88.25 70 VAL A C 1
ATOM 569 O O . VAL A 1 70 ? 8.343 -0.524 -0.869 1.00 88.25 70 VAL A O 1
ATOM 572 N N . PRO A 1 71 ? 6.774 -2.085 -0.496 1.00 87.12 71 PRO A N 1
ATOM 573 C CA . PRO A 1 71 ? 6.466 -1.616 0.847 1.00 87.12 71 PRO A CA 1
ATOM 574 C C . PRO A 1 71 ? 7.710 -1.609 1.725 1.00 87.12 71 PRO A C 1
ATOM 576 O O . PRO A 1 71 ? 8.381 -2.632 1.848 1.00 87.12 71 PRO A O 1
ATOM 579 N N . ASP A 1 72 ? 8.002 -0.472 2.357 1.00 84.25 72 ASP A N 1
ATOM 580 C CA . ASP A 1 72 ? 9.186 -0.369 3.202 1.00 84.25 72 ASP A CA 1
ATOM 581 C C . ASP A 1 72 ? 8.831 -0.589 4.676 1.00 84.25 72 ASP A C 1
ATOM 583 O O . ASP A 1 72 ? 8.048 0.152 5.272 1.00 84.25 72 ASP A O 1
ATOM 587 N N . THR A 1 73 ? 9.389 -1.645 5.267 1.00 82.00 73 THR A N 1
ATOM 588 C CA . THR A 1 73 ? 9.261 -1.968 6.696 1.00 82.00 73 THR A CA 1
ATOM 589 C C . THR A 1 73 ? 10.439 -1.458 7.518 1.00 82.00 73 THR A C 1
ATOM 591 O O . THR A 1 73 ? 10.423 -1.631 8.733 1.00 82.00 73 THR A O 1
ATOM 594 N N . SER A 1 74 ? 11.463 -0.853 6.902 1.00 76.69 74 SER A N 1
ATOM 595 C CA . SER A 1 74 ? 12.634 -0.346 7.631 1.00 76.69 74 SER A CA 1
ATOM 596 C C . SER A 1 74 ? 12.282 0.770 8.611 1.00 76.69 74 SER A C 1
ATOM 598 O O . SER A 1 74 ? 13.044 1.056 9.532 1.00 76.69 74 SER A O 1
ATOM 600 N N . GLY A 1 75 ? 11.154 1.446 8.374 1.00 71.62 75 GLY A N 1
ATOM 601 C CA . GLY A 1 75 ? 10.784 2.642 9.110 1.00 71.62 75 GLY A CA 1
ATOM 602 C C . GLY A 1 75 ? 11.856 3.736 8.977 1.00 71.62 75 GLY A C 1
ATOM 603 O O . GLY A 1 75 ? 12.548 3.787 7.952 1.00 71.62 75 GLY A O 1
ATOM 604 N N . PRO A 1 76 ? 12.033 4.578 10.012 1.00 67.31 76 PRO A N 1
ATOM 605 C CA . PRO A 1 76 ? 12.969 5.703 9.994 1.00 67.31 76 PRO A CA 1
ATOM 606 C C . PRO A 1 76 ? 14.420 5.286 9.724 1.00 67.31 76 PRO A C 1
ATOM 608 O O . PRO A 1 76 ? 15.183 6.060 9.163 1.00 67.31 76 PRO A O 1
ATOM 611 N N . PHE A 1 77 ? 14.794 4.050 10.072 1.00 66.31 77 PHE A N 1
ATOM 612 C CA . PHE A 1 77 ? 16.158 3.536 9.927 1.00 66.31 77 PHE A CA 1
ATOM 613 C C . PHE A 1 77 ? 16.603 3.351 8.473 1.00 66.31 77 PHE A C 1
ATOM 615 O O . PHE A 1 77 ? 17.798 3.372 8.200 1.00 66.31 77 PHE A O 1
ATOM 622 N N . GLY A 1 78 ? 15.662 3.144 7.548 1.00 58.81 78 GLY A N 1
ATOM 623 C CA . GLY A 1 78 ? 15.969 3.032 6.116 1.00 58.81 78 GLY A CA 1
ATOM 624 C C . GLY A 1 78 ? 15.717 4.313 5.329 1.00 58.81 78 GLY A C 1
ATOM 625 O O . GLY A 1 78 ? 16.018 4.351 4.136 1.00 58.81 78 GLY A O 1
ATOM 626 N N . ALA A 1 79 ? 15.183 5.351 5.977 1.00 57.22 79 ALA A N 1
ATOM 627 C CA . ALA A 1 79 ? 15.210 6.695 5.435 1.00 57.22 79 ALA A CA 1
ATOM 628 C C . ALA A 1 79 ? 16.609 7.274 5.675 1.00 57.22 79 ALA A C 1
ATOM 630 O O . ALA A 1 79 ? 17.163 7.151 6.766 1.00 57.22 79 ALA A O 1
ATOM 631 N N . ASP A 1 80 ? 17.187 7.942 4.674 1.00 54.50 80 ASP A N 1
ATOM 632 C CA . ASP A 1 80 ? 18.289 8.860 4.955 1.00 54.50 80 ASP A CA 1
ATOM 633 C C . ASP A 1 80 ? 17.786 9.827 6.040 1.00 54.50 80 ASP A C 1
ATOM 635 O O . ASP A 1 80 ? 16.684 10.371 5.903 1.00 54.50 80 ASP A O 1
ATOM 639 N N . ASN A 1 81 ? 18.554 10.034 7.117 1.00 49.19 81 ASN A N 1
ATOM 640 C CA . ASN A 1 81 ? 18.192 10.839 8.303 1.00 49.19 81 ASN A CA 1
ATOM 641 C C . ASN A 1 81 ? 17.822 12.310 7.975 1.00 49.19 81 ASN A C 1
ATOM 643 O O . ASN A 1 81 ? 17.599 13.129 8.862 1.00 49.19 81 ASN A O 1
ATOM 647 N N . ARG A 1 82 ? 17.788 12.653 6.686 1.00 46.78 82 ARG A N 1
ATOM 648 C CA . ARG A 1 82 ? 17.438 13.925 6.065 1.00 46.78 82 ARG A CA 1
ATOM 649 C C . ARG A 1 82 ? 15.953 14.051 5.700 1.00 46.78 82 ARG A C 1
ATOM 651 O O . ARG A 1 82 ? 15.519 15.155 5.377 1.00 46.78 82 ARG A O 1
ATOM 658 N N . VAL A 1 83 ? 15.160 12.974 5.727 1.00 53.19 83 VAL A N 1
ATOM 659 C CA . VAL A 1 83 ? 13.713 13.068 5.464 1.00 53.19 83 VAL A CA 1
ATOM 660 C C . VAL A 1 83 ? 13.008 13.595 6.715 1.00 53.19 83 VAL A C 1
ATOM 662 O O . VAL A 1 83 ? 12.736 12.850 7.654 1.00 53.19 83 VAL A O 1
ATOM 665 N N . ALA A 1 84 ? 12.710 14.896 6.734 1.00 48.56 84 ALA A N 1
ATOM 666 C CA . ALA A 1 84 ? 11.956 15.525 7.816 1.00 48.56 84 ALA A CA 1
ATOM 667 C C . ALA A 1 84 ? 10.647 14.756 8.095 1.00 48.56 84 ALA A C 1
ATOM 669 O O . ALA A 1 84 ? 9.855 14.514 7.183 1.00 48.56 84 ALA A O 1
ATOM 670 N N . GLY A 1 85 ? 10.442 14.356 9.354 1.00 55.31 85 GLY A N 1
ATOM 671 C CA . GLY A 1 85 ? 9.268 13.592 9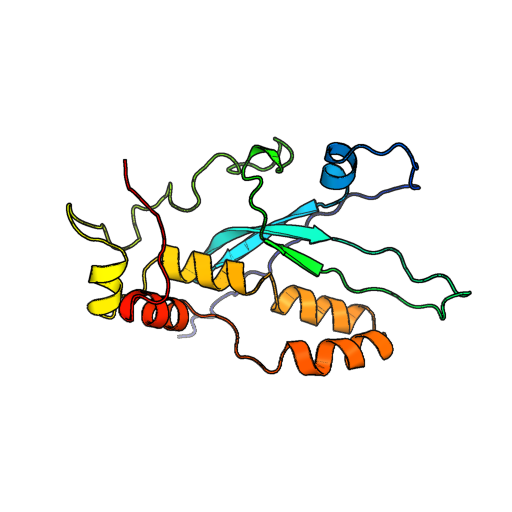.787 1.00 55.31 85 GLY A CA 1
ATOM 672 C C . GLY A 1 85 ? 9.351 12.073 9.587 1.00 55.31 85 GLY A C 1
ATOM 673 O O . GLY A 1 85 ? 8.374 11.400 9.890 1.00 55.31 85 GLY A O 1
ATOM 674 N N . CYS A 1 86 ? 10.478 11.499 9.136 1.00 52.28 86 CYS A N 1
ATOM 675 C CA . CYS A 1 86 ? 10.602 10.036 8.993 1.00 52.28 86 CYS A CA 1
ATOM 676 C C . CYS A 1 86 ? 10.517 9.274 10.324 1.00 52.28 86 CYS A C 1
ATOM 678 O O . CYS A 1 86 ? 10.144 8.106 10.324 1.00 52.28 86 CYS A O 1
ATOM 680 N N . TRP A 1 87 ? 10.831 9.944 11.438 1.00 51.81 87 TRP A N 1
ATOM 681 C CA . TRP A 1 87 ? 10.697 9.433 12.806 1.00 51.81 87 TRP A CA 1
ATOM 682 C C . TRP A 1 87 ? 9.295 9.634 13.395 1.00 51.81 87 TRP A C 1
ATOM 684 O O . TRP A 1 87 ? 8.967 9.027 14.413 1.00 51.81 87 TRP A O 1
ATOM 694 N N . SER A 1 88 ? 8.463 10.467 12.767 1.00 61.41 88 SER A N 1
ATOM 695 C CA . SER A 1 88 ? 7.100 10.722 13.223 1.00 61.41 88 SER A CA 1
ATOM 696 C C . SER A 1 88 ? 6.182 9.603 12.747 1.00 61.41 88 SER A C 1
ATOM 698 O O . SER A 1 88 ? 6.207 9.212 11.580 1.00 61.41 88 SER A O 1
ATOM 700 N N . SER A 1 89 ? 5.343 9.091 13.650 1.00 66.88 89 SER A N 1
ATOM 701 C CA . SER A 1 89 ? 4.283 8.162 13.259 1.00 66.88 89 SER A CA 1
ATOM 702 C C . SER A 1 89 ? 3.419 8.814 12.170 1.00 66.88 89 SER A C 1
ATOM 704 O O . SER A 1 89 ? 3.048 9.979 12.323 1.00 66.88 89 SER A O 1
ATOM 706 N N . PRO A 1 90 ? 3.015 8.087 11.111 1.00 69.44 90 PRO A N 1
ATOM 707 C CA . PRO A 1 90 ? 2.044 8.600 10.140 1.00 69.44 90 PRO A CA 1
ATOM 708 C C . PRO A 1 90 ? 0.674 8.898 10.779 1.00 69.44 90 PRO A C 1
ATOM 710 O O . PRO A 1 90 ? -0.191 9.497 10.146 1.00 69.44 90 PRO A O 1
ATOM 713 N N . PHE A 1 91 ? 0.489 8.498 12.041 1.00 68.25 91 PHE A N 1
ATOM 714 C CA . PHE A 1 91 ? -0.671 8.782 12.877 1.00 68.25 91 PHE A CA 1
ATOM 715 C C . PHE A 1 91 ? -0.353 9.744 14.041 1.00 68.25 91 PHE A C 1
ATOM 717 O O . PHE A 1 91 ? -1.162 9.855 14.957 1.00 68.25 91 PHE A O 1
ATOM 724 N N . ALA A 1 92 ? 0.813 10.407 14.049 1.00 60.16 92 ALA A N 1
ATOM 725 C CA . ALA A 1 92 ? 1.204 11.345 15.110 1.00 60.16 92 ALA A CA 1
ATOM 726 C C . ALA A 1 92 ? 0.324 12.605 15.128 1.00 60.16 92 ALA A C 1
ATOM 728 O O . ALA A 1 92 ? -0.051 13.065 16.200 1.00 60.16 92 ALA A O 1
ATOM 729 N N . ASP A 1 93 ? -0.074 13.099 13.952 1.00 53.25 93 ASP A N 1
ATOM 730 C CA . ASP A 1 93 ? -0.912 14.299 13.798 1.00 53.25 93 ASP A CA 1
ATOM 731 C C . ASP A 1 93 ? -2.419 14.001 13.958 1.00 53.25 93 ASP A C 1
ATOM 733 O O . ASP A 1 93 ? -3.270 14.782 13.535 1.00 53.25 93 ASP A O 1
ATOM 737 N N . ALA A 1 94 ? -2.784 12.842 14.521 1.00 50.41 94 ALA A N 1
ATOM 738 C CA . ALA A 1 94 ? -4.162 12.361 14.586 1.00 50.41 94 ALA A CA 1
ATOM 739 C C . ALA A 1 94 ? -5.008 13.063 15.670 1.00 50.41 94 ALA A C 1
ATOM 741 O O . ALA A 1 94 ? -5.549 12.411 16.566 1.00 50.41 94 ALA A O 1
ATOM 742 N N . GLU A 1 95 ? -5.180 14.379 15.534 1.00 48.62 95 GLU A N 1
ATOM 743 C CA . GLU A 1 95 ? -6.398 15.083 15.962 1.00 48.62 95 GLU A CA 1
ATOM 744 C C . GLU A 1 95 ? -7.616 14.594 15.143 1.00 48.62 95 GLU A C 1
ATOM 746 O O . GLU A 1 95 ? -8.732 14.532 15.651 1.00 48.62 95 GLU A O 1
ATOM 751 N N . GLU A 1 96 ? -7.411 14.133 13.901 1.00 47.12 96 GLU A N 1
ATOM 752 C CA . GLU A 1 96 ? -8.497 13.921 12.935 1.00 47.12 96 GLU A CA 1
ATOM 753 C C . GLU A 1 96 ? -8.487 12.506 12.324 1.00 47.12 96 GLU A C 1
ATOM 755 O O . GLU A 1 96 ? -8.042 12.245 11.206 1.00 47.12 96 GLU A O 1
ATOM 760 N N . GLY A 1 97 ? -8.950 11.526 13.096 1.00 44.34 97 GLY A N 1
ATOM 761 C CA . GLY A 1 97 ? -9.018 10.149 12.613 1.00 44.34 97 GLY A CA 1
ATOM 762 C C . GLY A 1 97 ? -9.756 9.237 13.568 1.00 44.34 97 GLY A C 1
ATOM 763 O O . GLY A 1 97 ? -9.116 8.433 14.231 1.00 44.34 97 GLY A O 1
ATOM 764 N N . VAL A 1 98 ? -11.079 9.424 13.680 1.00 49.47 98 VAL A N 1
ATOM 765 C CA . VAL A 1 98 ? -12.003 8.696 14.574 1.00 49.47 98 VAL A CA 1
ATOM 766 C C . VAL A 1 98 ? -11.339 8.381 15.911 1.00 49.47 98 VAL A C 1
ATOM 768 O O . VAL A 1 98 ? -10.832 7.277 16.105 1.00 49.47 98 VAL A O 1
ATOM 771 N N . ALA A 1 99 ? -11.334 9.349 16.833 1.00 50.16 99 ALA A N 1
ATOM 772 C CA . ALA A 1 99 ? -10.904 9.135 18.209 1.00 50.16 99 ALA A CA 1
ATOM 773 C C . ALA A 1 99 ? -11.483 7.809 18.730 1.00 50.16 99 ALA A C 1
ATOM 775 O O . ALA A 1 99 ? -12.682 7.666 19.008 1.00 50.16 99 ALA A O 1
ATOM 776 N N . ARG A 1 100 ? -10.626 6.789 18.797 1.00 58.25 100 ARG A N 1
ATOM 777 C CA . ARG A 1 100 ? -10.978 5.513 19.392 1.00 58.25 100 ARG A CA 1
ATOM 778 C C . ARG A 1 100 ? -10.993 5.754 20.877 1.00 58.25 100 ARG A C 1
ATOM 780 O O . ARG A 1 100 ? -9.958 5.699 21.528 1.00 58.25 100 ARG A O 1
ATOM 787 N N . GLY A 1 101 ? -12.175 6.084 21.390 1.00 56.66 101 GLY A N 1
ATOM 788 C CA . GLY A 1 101 ? -12.420 6.022 22.821 1.00 56.66 101 GLY A CA 1
ATOM 789 C C . GLY A 1 101 ? -11.944 4.667 23.372 1.00 56.66 101 GLY A C 1
ATOM 790 O O . GLY A 1 101 ? -11.893 3.686 22.616 1.00 56.66 101 GLY A O 1
ATOM 791 N N . PRO A 1 102 ? -11.569 4.609 24.657 1.00 61.50 102 PRO A N 1
ATOM 792 C CA . PRO A 1 102 ? -11.050 3.396 25.283 1.00 61.50 102 PRO A CA 1
ATOM 793 C C . PRO A 1 102 ? -11.917 2.170 24.951 1.00 61.50 102 PRO A C 1
ATOM 795 O O . PRO A 1 102 ? -13.145 2.240 24.965 1.00 61.50 102 PRO A O 1
ATOM 798 N N . GLY A 1 103 ? -11.268 1.055 24.597 1.00 68.50 103 GLY A N 1
ATOM 799 C CA . GLY A 1 103 ? -11.932 -0.211 24.256 1.00 68.50 103 GLY A CA 1
ATOM 800 C C . GLY A 1 103 ? -12.375 -0.382 22.795 1.00 68.50 103 GLY A C 1
ATOM 801 O O . GLY A 1 103 ? -12.861 -1.455 22.442 1.00 68.50 103 GLY A O 1
ATOM 802 N N . LYS A 1 104 ? -12.196 0.614 21.916 1.00 78.19 104 LYS A N 1
ATOM 803 C CA . LYS A 1 104 ? -12.506 0.466 20.480 1.00 78.19 104 LYS A CA 1
ATOM 804 C C . LYS A 1 104 ? -11.346 -0.189 19.722 1.00 78.19 104 LYS A C 1
ATOM 806 O O . LYS A 1 104 ? -10.261 0.382 19.629 1.00 78.19 104 LYS A O 1
ATOM 811 N N . THR A 1 105 ? -11.591 -1.361 19.136 1.00 88.31 105 THR A N 1
ATOM 812 C CA . THR A 1 105 ? -10.614 -2.099 18.317 1.00 88.31 105 THR A CA 1
ATOM 813 C C . THR A 1 105 ? -10.843 -1.859 16.821 1.00 88.31 105 THR A C 1
ATOM 815 O O . THR A 1 105 ? -11.910 -1.403 16.403 1.00 88.31 105 THR A O 1
ATOM 818 N N . GLN A 1 106 ? -9.851 -2.199 15.989 1.00 91.12 106 GLN A N 1
ATOM 819 C CA . GLN A 1 106 ? -10.015 -2.239 14.526 1.00 91.12 106 GLN A CA 1
ATOM 820 C C . GLN A 1 106 ? -11.190 -3.137 14.118 1.00 91.12 106 GLN A C 1
ATOM 822 O O . GLN A 1 106 ? -11.990 -2.761 13.267 1.00 91.12 106 GLN A O 1
ATOM 827 N N . LEU A 1 107 ? -11.322 -4.297 14.772 1.00 92.88 107 LEU A N 1
ATOM 828 C CA . LEU A 1 107 ? -12.379 -5.266 14.499 1.00 92.88 107 LEU A CA 1
ATOM 829 C C . LEU A 1 107 ? -13.771 -4.686 14.773 1.00 92.88 107 LEU A C 1
ATOM 831 O O . LEU A 1 107 ? -14.631 -4.750 13.898 1.00 92.88 107 LEU A O 1
ATOM 835 N N . SER A 1 108 ? -13.988 -4.076 15.944 1.00 92.00 108 SER A N 1
ATOM 836 C CA . SER A 1 108 ? -15.306 -3.527 16.295 1.00 92.00 108 SER A CA 1
ATOM 837 C C . SER A 1 108 ? -15.727 -2.404 15.346 1.00 92.00 108 SER A C 1
ATOM 839 O O . SER A 1 108 ? -16.882 -2.332 14.939 1.00 92.00 108 SER A O 1
ATOM 841 N N . LEU A 1 109 ? -14.785 -1.543 14.949 1.00 91.19 109 LEU A N 1
ATOM 842 C CA . LEU A 1 109 ? -15.057 -0.453 14.006 1.00 91.19 109 LEU A CA 1
ATOM 843 C C . LEU A 1 109 ? -15.339 -0.974 12.600 1.00 91.19 109 LEU A C 1
ATOM 845 O O . LEU A 1 109 ? -16.278 -0.507 11.957 1.00 91.19 109 LEU A O 1
ATOM 849 N N . ALA A 1 110 ? -14.588 -1.985 12.157 1.00 93.94 110 ALA A N 1
ATOM 850 C CA . ALA A 1 110 ? -14.835 -2.644 10.886 1.00 93.94 110 ALA A CA 1
ATOM 851 C C . ALA A 1 110 ? -16.239 -3.261 10.845 1.00 93.94 110 ALA A C 1
ATOM 853 O O . ALA A 1 110 ? -16.963 -3.073 9.867 1.00 93.94 110 ALA A O 1
ATOM 854 N N . GLN A 1 111 ? -16.645 -3.954 11.913 1.00 94.00 111 GLN A N 1
ATOM 855 C CA . GLN A 1 111 ? -17.977 -4.552 12.050 1.00 94.00 111 GLN A CA 1
ATOM 856 C C . GLN A 1 111 ? -19.098 -3.503 12.075 1.00 94.00 111 GLN A C 1
ATOM 858 O O . GLN A 1 111 ? -20.173 -3.757 11.539 1.00 94.00 111 GLN A O 1
ATOM 863 N N . TRP A 1 112 ? -18.843 -2.306 12.612 1.00 93.88 112 TRP A N 1
ATOM 864 C CA . TRP A 1 112 ? -19.766 -1.164 12.544 1.00 93.88 112 TRP A CA 1
ATOM 865 C C . TRP A 1 112 ? -19.765 -0.428 11.196 1.00 93.88 112 TRP A C 1
ATOM 867 O O . TRP A 1 112 ? -20.446 0.584 11.057 1.00 93.88 112 TRP A O 1
ATOM 877 N N . GLY A 1 113 ? -19.019 -0.913 10.199 1.00 93.62 113 GLY A N 1
ATOM 878 C CA . GLY A 1 113 ? -18.982 -0.307 8.866 1.00 93.62 113 GLY A CA 1
ATOM 879 C C . GLY A 1 113 ? -18.110 0.946 8.769 1.00 93.62 113 GLY A C 1
ATOM 880 O O . GLY A 1 113 ? -18.206 1.674 7.787 1.00 93.62 113 GLY A O 1
ATOM 881 N N . VAL A 1 114 ? -17.251 1.207 9.758 1.00 91.56 114 VAL A N 1
ATOM 882 C CA . VAL A 1 114 ? -16.357 2.370 9.763 1.00 91.56 114 VAL A CA 1
ATOM 883 C C . VAL A 1 114 ? -15.031 2.000 9.103 1.00 91.56 114 VAL A C 1
ATOM 885 O O . VAL A 1 114 ? -14.313 1.128 9.595 1.00 91.56 114 VAL A O 1
ATOM 888 N N . VAL A 1 115 ? -14.686 2.687 8.013 1.00 91.62 115 VAL A N 1
ATOM 889 C CA . VAL A 1 115 ? -13.330 2.668 7.444 1.00 91.62 115 VAL A CA 1
ATOM 890 C C . VAL A 1 115 ? -12.454 3.599 8.274 1.00 91.62 115 VAL A C 1
ATOM 892 O O . VAL A 1 115 ? -12.819 4.751 8.506 1.00 91.62 115 VAL A O 1
ATOM 895 N N . THR A 1 116 ? -11.325 3.096 8.774 1.00 89.25 116 THR A N 1
ATOM 896 C CA . THR A 1 116 ? -10.445 3.881 9.648 1.00 89.25 116 THR A CA 1
ATOM 897 C C . THR A 1 116 ? -9.206 4.374 8.900 1.00 89.25 116 THR A C 1
ATOM 899 O O . THR A 1 116 ? -8.800 3.751 7.918 1.00 89.25 116 THR A O 1
ATOM 902 N N . PRO A 1 117 ? -8.544 5.438 9.392 1.00 87.56 117 PRO A N 1
ATOM 903 C CA . PRO A 1 117 ? -7.251 5.894 8.885 1.00 87.56 117 PRO A CA 1
ATOM 904 C C . PRO A 1 117 ? -6.224 4.790 8.631 1.00 87.56 117 PRO A C 1
ATOM 906 O O . PRO A 1 117 ? -5.521 4.808 7.627 1.00 87.56 117 PRO A O 1
ATOM 909 N N . GLU A 1 118 ? -6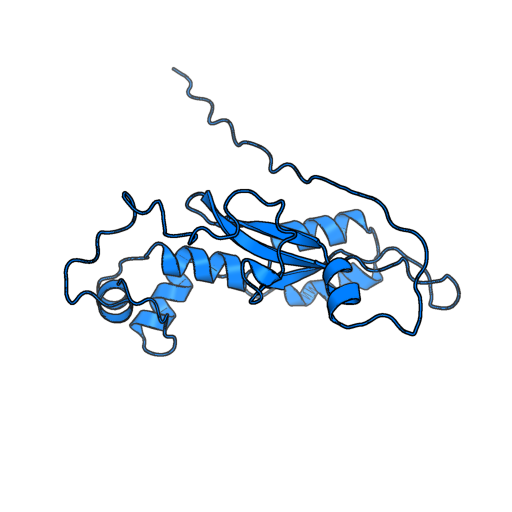.125 3.816 9.536 1.00 88.44 118 GLU A N 1
ATOM 910 C CA . GLU A 1 118 ? -5.180 2.712 9.395 1.00 88.44 118 GLU A CA 1
ATOM 911 C C . GLU A 1 118 ? -5.575 1.755 8.265 1.00 88.44 118 GLU A C 1
ATOM 913 O O . GLU A 1 118 ? -4.695 1.185 7.629 1.00 88.44 118 GLU A O 1
ATOM 918 N N . MET A 1 119 ? -6.872 1.586 7.984 1.00 92.81 119 MET A N 1
ATOM 919 C CA . MET A 1 119 ? -7.337 0.772 6.857 1.00 92.81 119 MET A CA 1
ATOM 920 C C . MET A 1 119 ? -7.002 1.432 5.518 1.00 92.81 119 MET A C 1
ATOM 922 O O . MET A 1 119 ? -6.544 0.740 4.612 1.00 92.81 119 MET A O 1
ATOM 926 N N . ASP A 1 120 ? -7.162 2.754 5.403 1.00 91.81 120 ASP A N 1
ATOM 927 C CA . ASP A 1 120 ? -6.746 3.506 4.210 1.00 91.81 120 ASP A CA 1
ATOM 928 C C . ASP A 1 120 ? -5.227 3.480 4.022 1.00 91.81 120 ASP A C 1
ATOM 930 O O . ASP A 1 120 ? -4.735 3.264 2.912 1.00 91.81 120 ASP A O 1
ATOM 934 N N . PHE A 1 121 ? -4.476 3.630 5.116 1.00 90.31 121 PHE A N 1
ATOM 935 C CA . PHE A 1 121 ? -3.021 3.524 5.101 1.00 90.31 121 PHE A CA 1
ATOM 936 C C . PHE A 1 121 ? -2.562 2.140 4.619 1.00 90.31 121 PHE A C 1
ATOM 938 O O . PHE A 1 121 ? -1.684 2.038 3.759 1.00 90.31 121 PHE A O 1
ATOM 945 N N . VAL A 1 122 ? -3.165 1.066 5.145 1.00 92.50 122 VAL A N 1
ATOM 946 C CA . VAL A 1 122 ? -2.881 -0.312 4.715 1.00 92.50 122 VAL A CA 1
ATOM 947 C C . VAL A 1 122 ? -3.259 -0.501 3.249 1.00 92.50 122 VAL A C 1
ATOM 949 O O . VAL A 1 122 ? -2.442 -1.006 2.490 1.00 92.50 122 VAL A O 1
ATOM 952 N N . ALA A 1 123 ? -4.430 -0.035 2.813 1.00 94.31 123 ALA A N 1
ATOM 953 C CA . ALA A 1 123 ? -4.851 -0.155 1.419 1.00 94.31 123 ALA A CA 1
ATOM 954 C C . ALA A 1 123 ? -3.862 0.512 0.449 1.00 94.31 123 ALA A C 1
ATOM 956 O O . ALA A 1 123 ? -3.444 -0.094 -0.538 1.00 94.31 123 ALA A O 1
ATOM 957 N N . ALA A 1 124 ? -3.428 1.737 0.752 1.00 90.94 124 ALA A N 1
ATOM 958 C CA . ALA A 1 124 ? -2.421 2.434 -0.041 1.00 90.94 124 ALA A CA 1
ATOM 959 C C . ALA A 1 124 ? -1.077 1.680 -0.058 1.00 90.94 124 ALA A C 1
ATOM 961 O O . ALA A 1 124 ? -0.434 1.581 -1.106 1.00 90.94 124 ALA A O 1
ATOM 962 N N . ARG A 1 125 ? -0.673 1.088 1.072 1.00 91.50 125 ARG A N 1
ATOM 963 C CA . ARG A 1 125 ? 0.552 0.285 1.177 1.00 91.50 125 ARG A CA 1
ATOM 964 C C . ARG A 1 125 ? 0.493 -0.999 0.347 1.00 91.50 125 ARG A C 1
ATOM 966 O O . ARG A 1 125 ? 1.444 -1.285 -0.377 1.00 91.50 125 ARG A O 1
ATOM 973 N N . GLU A 1 126 ? -0.612 -1.736 0.419 1.00 93.56 126 GLU A N 1
ATOM 974 C CA . GLU A 1 126 ? -0.834 -2.982 -0.332 1.00 93.56 126 GLU A CA 1
ATOM 975 C C . GLU A 1 126 ? -0.950 -2.746 -1.843 1.00 93.56 126 GLU A C 1
ATOM 977 O O . GLU A 1 126 ? -0.677 -3.637 -2.642 1.00 93.56 126 GLU A O 1
ATOM 982 N N . ASN A 1 127 ? -1.286 -1.524 -2.260 1.00 92.00 127 ASN A N 1
ATOM 983 C CA . ASN A 1 127 ? -1.244 -1.134 -3.667 1.00 92.00 127 ASN A CA 1
ATOM 984 C C . ASN A 1 127 ? 0.174 -0.908 -4.204 1.00 92.00 127 ASN A C 1
ATOM 986 O O . ASN A 1 127 ? 0.322 -0.755 -5.413 1.00 92.00 127 ASN A O 1
ATOM 990 N N . GLN A 1 128 ? 1.204 -0.854 -3.351 1.00 89.88 128 GLN A N 1
ATOM 991 C CA . GLN A 1 128 ? 2.616 -0.776 -3.753 1.00 89.88 128 GLN A CA 1
ATOM 992 C C . GLN A 1 128 ? 2.905 0.303 -4.816 1.00 89.88 128 GLN A C 1
ATOM 994 O O . GLN A 1 128 ? 3.669 0.084 -5.749 1.00 89.88 128 GLN A O 1
ATOM 999 N N . GLY A 1 129 ? 2.258 1.472 -4.735 1.00 87.62 129 GLY A N 1
ATOM 1000 C CA . GLY A 1 129 ? 2.465 2.545 -5.717 1.00 87.62 129 GLY A CA 1
ATOM 1001 C C . GLY A 1 129 ? 2.033 2.193 -7.149 1.00 87.62 129 GLY A C 1
ATOM 1002 O O . GLY A 1 129 ? 2.581 2.743 -8.100 1.00 87.62 129 GLY A O 1
ATOM 1003 N N . ARG A 1 130 ? 1.054 1.295 -7.304 1.00 89.38 130 ARG A N 1
ATOM 1004 C CA . ARG A 1 130 ? 0.467 0.809 -8.566 1.00 89.38 130 ARG A CA 1
ATOM 1005 C C . ARG A 1 130 ? 0.344 1.847 -9.682 1.00 89.38 130 ARG A C 1
ATOM 1007 O O . ARG A 1 130 ? 0.760 1.566 -10.798 1.00 89.38 130 ARG A O 1
ATOM 1014 N N . GLU A 1 131 ? -0.173 3.039 -9.404 1.00 87.12 131 GLU A N 1
ATOM 1015 C CA . GLU A 1 131 ? -0.303 4.109 -10.408 1.00 87.12 131 GLU A CA 1
ATOM 1016 C C . GLU A 1 131 ? 1.056 4.624 -10.902 1.00 87.12 131 GLU A C 1
ATOM 1018 O O . GLU A 1 131 ? 1.279 4.778 -12.101 1.00 87.12 131 GLU A O 1
ATOM 1023 N N . ALA A 1 132 ? 1.999 4.839 -9.981 1.00 87.00 132 ALA A N 1
ATOM 1024 C CA . ALA A 1 132 ? 3.354 5.260 -10.316 1.00 87.00 132 ALA A CA 1
ATOM 1025 C C . ALA A 1 132 ? 4.118 4.165 -11.077 1.00 87.00 132 ALA A C 1
ATOM 1027 O O . ALA A 1 132 ? 4.925 4.480 -11.951 1.00 87.00 132 ALA A O 1
ATOM 1028 N N . PHE A 1 133 ? 3.853 2.892 -10.769 1.00 89.75 133 PHE A N 1
ATOM 1029 C CA . PHE A 1 133 ? 4.395 1.762 -11.521 1.00 89.75 133 PHE A CA 1
ATOM 1030 C C . PHE A 1 133 ? 3.845 1.720 -12.951 1.00 89.75 133 PHE A C 1
ATOM 1032 O O . PHE A 1 133 ? 4.629 1.641 -13.889 1.00 89.75 133 PHE A O 1
ATOM 1039 N N . LEU A 1 134 ? 2.523 1.828 -13.131 1.00 88.81 134 LEU A N 1
ATOM 1040 C CA . LEU A 1 134 ? 1.895 1.831 -14.458 1.00 88.81 134 LEU A CA 1
ATOM 1041 C C . LEU A 1 134 ? 2.443 2.957 -15.337 1.00 88.81 134 LEU A C 1
ATOM 1043 O O . LEU A 1 134 ? 2.868 2.706 -16.461 1.00 88.81 134 LEU A O 1
ATOM 1047 N N . LYS A 1 135 ? 2.561 4.166 -14.780 1.00 88.44 135 LYS A N 1
ATOM 1048 C CA . LYS A 1 135 ? 3.210 5.285 -15.468 1.00 88.44 135 LYS A CA 1
ATOM 1049 C C . LYS A 1 135 ? 4.656 4.965 -15.859 1.00 88.44 135 LYS A C 1
ATOM 1051 O O . LYS A 1 135 ? 5.089 5.285 -16.958 1.00 88.44 135 LYS A O 1
ATOM 1056 N N . SER A 1 136 ? 5.410 4.310 -14.975 1.00 88.62 136 SER A N 1
ATOM 1057 C CA . SER A 1 136 ? 6.775 3.898 -15.299 1.00 88.62 136 SER A CA 1
ATOM 1058 C C . SER A 1 136 ? 6.834 2.861 -16.420 1.00 88.62 136 SER A C 1
ATOM 1060 O O . SER A 1 136 ? 7.816 2.858 -17.155 1.00 88.62 136 SER A O 1
ATOM 1062 N N . VAL A 1 137 ? 5.851 1.966 -16.529 1.00 90.56 137 VAL A N 1
ATOM 1063 C CA . VAL A 1 137 ? 5.775 1.003 -17.635 1.00 90.56 137 VAL A CA 1
ATOM 1064 C C . VAL A 1 137 ? 5.545 1.737 -18.954 1.00 90.56 137 VAL A C 1
ATOM 1066 O O . VAL A 1 137 ? 6.282 1.497 -19.911 1.00 90.56 137 VAL A O 1
ATOM 1069 N N . GLU A 1 138 ? 4.602 2.683 -18.973 1.00 88.56 138 GLU A N 1
ATOM 1070 C CA . GLU A 1 138 ? 4.333 3.538 -20.136 1.00 88.56 138 GLU A CA 1
ATOM 1071 C C . GLU A 1 138 ? 5.593 4.309 -20.572 1.00 88.56 138 GLU A C 1
ATOM 1073 O O . GLU A 1 138 ? 5.965 4.278 -21.746 1.00 88.56 138 GLU A O 1
ATOM 1078 N N . ASP A 1 139 ? 6.309 4.921 -19.621 1.00 87.69 139 ASP A N 1
ATOM 1079 C CA . ASP A 1 139 ? 7.541 5.686 -19.872 1.00 87.69 139 ASP A CA 1
ATOM 1080 C C . ASP A 1 139 ? 8.692 4.821 -20.437 1.00 87.69 139 ASP A C 1
ATOM 1082 O O . ASP A 1 139 ? 9.571 5.324 -21.148 1.00 87.69 139 ASP A O 1
ATOM 1086 N N . CYS A 1 140 ? 8.723 3.520 -20.124 1.00 86.75 140 CYS A N 1
ATOM 1087 C CA . CYS A 1 140 ? 9.730 2.598 -20.655 1.00 86.75 140 CYS A CA 1
ATOM 1088 C C . CYS A 1 140 ? 9.503 2.245 -22.126 1.00 86.75 140 CYS A C 1
ATOM 1090 O O . CYS A 1 140 ? 10.470 1.858 -22.789 1.00 86.75 140 CYS A O 1
ATOM 1092 N N . ALA A 1 141 ? 8.261 2.355 -22.617 1.00 86.56 141 ALA A N 1
ATOM 1093 C CA . ALA A 1 141 ? 7.855 2.000 -23.978 1.00 86.56 141 ALA A CA 1
ATOM 1094 C C . ALA A 1 141 ? 8.404 0.628 -24.434 1.00 86.56 141 ALA A C 1
ATOM 1096 O O . ALA A 1 141 ? 8.866 0.464 -25.567 1.00 86.56 141 ALA A O 1
ATOM 1097 N N . ASN A 1 142 ? 8.412 -0.355 -23.524 1.00 87.81 142 ASN A N 1
ATOM 1098 C CA . ASN A 1 142 ? 9.000 -1.672 -23.751 1.00 87.81 142 ASN A CA 1
ATOM 1099 C C . ASN A 1 142 ? 7.897 -2.738 -23.905 1.00 87.81 142 ASN A C 1
ATOM 1101 O O . ASN A 1 142 ? 7.327 -3.174 -22.902 1.00 87.81 142 ASN A O 1
ATOM 1105 N N . PRO A 1 143 ? 7.659 -3.268 -25.121 1.00 87.44 143 PRO A N 1
ATOM 1106 C CA . PRO A 1 143 ? 6.548 -4.187 -25.380 1.00 87.44 143 PRO A CA 1
ATOM 1107 C C . PRO A 1 143 ? 6.672 -5.529 -24.645 1.00 87.44 143 PRO A C 1
ATOM 1109 O O . PRO A 1 143 ? 5.687 -6.255 -24.504 1.00 87.44 143 PRO A O 1
ATOM 1112 N N . LYS A 1 144 ? 7.874 -5.901 -24.183 1.00 87.44 144 LYS A N 1
ATOM 1113 C CA . LYS A 1 144 ? 8.063 -7.094 -23.341 1.00 87.44 144 LYS A CA 1
ATOM 1114 C C . LYS A 1 144 ? 7.495 -6.866 -21.942 1.00 87.44 144 LYS A C 1
ATOM 1116 O O . LYS A 1 144 ? 6.866 -7.767 -21.391 1.00 87.44 144 LYS A O 1
ATOM 1121 N N . VAL A 1 145 ? 7.706 -5.668 -21.397 1.00 87.81 145 VAL A N 1
ATOM 1122 C CA . VAL A 1 145 ? 7.185 -5.262 -20.089 1.00 87.81 145 VAL A CA 1
ATOM 1123 C C . VAL A 1 145 ? 5.667 -5.190 -20.155 1.00 87.81 145 VAL A C 1
ATOM 1125 O O . VAL A 1 145 ? 5.019 -5.804 -19.315 1.00 87.81 145 VAL A O 1
ATOM 1128 N N . ASP A 1 146 ? 5.106 -4.570 -21.197 1.00 86.94 146 ASP A N 1
ATOM 1129 C CA . ASP A 1 146 ? 3.652 -4.467 -21.392 1.00 86.94 146 ASP A CA 1
ATOM 1130 C C . ASP A 1 146 ? 2.964 -5.838 -21.335 1.00 86.94 146 ASP A C 1
ATOM 1132 O O . ASP A 1 146 ? 1.960 -6.019 -20.646 1.00 86.94 146 ASP A O 1
ATOM 1136 N N . ARG A 1 147 ? 3.545 -6.845 -22.004 1.00 87.06 147 ARG A N 1
ATOM 1137 C CA . ARG A 1 147 ? 3.036 -8.227 -21.974 1.00 87.06 147 ARG A CA 1
ATOM 1138 C C . ARG A 1 147 ? 3.133 -8.864 -20.591 1.00 87.06 147 ARG A C 1
ATOM 1140 O O . ARG A 1 147 ? 2.221 -9.587 -20.207 1.00 87.06 147 ARG A O 1
ATOM 1147 N N . LEU A 1 148 ? 4.222 -8.619 -19.862 1.00 85.38 148 LEU A N 1
ATOM 1148 C CA . LEU A 1 148 ? 4.425 -9.162 -18.519 1.00 85.38 148 LEU A CA 1
ATOM 1149 C C . LEU A 1 148 ? 3.434 -8.561 -17.513 1.00 85.38 148 LEU A C 1
ATOM 1151 O O . LEU A 1 148 ? 2.959 -9.263 -16.622 1.00 85.38 148 LEU A O 1
ATOM 1155 N N . VAL A 1 149 ? 3.115 -7.272 -17.655 1.00 85.88 149 VAL A N 1
ATOM 1156 C CA . VAL A 1 149 ? 2.252 -6.559 -16.706 1.00 85.88 149 VAL A CA 1
ATOM 1157 C C . VAL A 1 149 ? 0.765 -6.627 -17.034 1.00 85.88 149 VAL A C 1
ATOM 1159 O O . VAL A 1 149 ? -0.042 -6.390 -16.140 1.00 85.88 149 VAL A O 1
ATOM 1162 N N . ALA A 1 150 ? 0.379 -6.998 -18.258 1.00 82.56 150 ALA A N 1
ATOM 1163 C CA . ALA A 1 150 ? -1.020 -7.030 -18.699 1.00 82.56 150 ALA A CA 1
ATOM 1164 C C . ALA A 1 150 ? -1.962 -7.783 -17.736 1.00 82.56 150 ALA A C 1
ATOM 1166 O O . ALA A 1 150 ? -3.102 -7.370 -17.520 1.00 82.56 150 ALA A O 1
ATOM 1167 N N . ASP A 1 151 ? -1.475 -8.860 -17.116 1.00 83.00 151 ASP A N 1
ATOM 1168 C CA . ASP A 1 151 ? -2.269 -9.686 -16.204 1.00 83.00 151 ASP A CA 1
ATOM 1169 C C . ASP A 1 151 ? -2.189 -9.237 -14.739 1.00 83.00 151 ASP A C 1
ATOM 1171 O O . ASP A 1 151 ? -3.156 -9.408 -13.992 1.00 83.00 151 ASP A O 1
ATOM 1175 N N . LEU A 1 152 ? -1.082 -8.605 -14.332 1.00 76.69 152 LEU A N 1
ATOM 1176 C CA . LEU A 1 152 ? -0.835 -8.161 -12.953 1.00 76.69 152 LEU A CA 1
ATOM 1177 C C . LEU A 1 152 ? -1.872 -7.133 -12.471 1.00 76.69 152 LEU A C 1
ATOM 1179 O O . LEU A 1 152 ? -2.178 -7.055 -11.280 1.00 76.69 152 LEU A O 1
ATOM 1183 N N . PHE A 1 153 ? -2.463 -6.371 -13.396 1.00 76.25 153 PHE A N 1
ATOM 1184 C CA . PHE A 1 153 ? -3.404 -5.294 -13.083 1.00 76.25 153 PHE A CA 1
ATOM 1185 C C . PHE A 1 153 ? -4.884 -5.672 -13.279 1.00 76.25 153 PHE A C 1
ATOM 1187 O O . PHE A 1 153 ? -5.751 -4.811 -13.145 1.00 76.25 153 PHE A O 1
ATOM 1194 N N . LYS A 1 154 ? -5.211 -6.954 -13.493 1.00 84.12 154 LYS A N 1
ATOM 1195 C CA . LYS A 1 154 ? -6.611 -7.422 -13.585 1.00 84.12 154 LYS A CA 1
ATOM 1196 C C . LYS A 1 154 ? -7.358 -7.384 -12.249 1.00 84.12 154 LYS A C 1
ATOM 1198 O O . LYS A 1 154 ? -8.565 -7.154 -12.222 1.00 84.12 154 LYS A O 1
ATOM 1203 N N . THR A 1 155 ? -6.652 -7.600 -11.142 1.00 84.00 155 THR A N 1
ATOM 1204 C CA . THR A 1 155 ? -7.225 -7.506 -9.793 1.00 84.00 155 THR A CA 1
ATOM 1205 C C . THR A 1 155 ? -7.476 -6.036 -9.441 1.00 84.00 155 THR A C 1
ATOM 1207 O O . THR A 1 155 ? -6.602 -5.201 -9.716 1.00 84.00 155 THR A O 1
ATOM 1210 N N . PRO A 1 156 ? -8.635 -5.692 -8.843 1.00 88.31 156 PRO A N 1
ATOM 1211 C CA . PRO A 1 156 ? -8.897 -4.332 -8.391 1.00 88.31 156 PRO A CA 1
ATOM 1212 C C . PRO A 1 156 ? -7.866 -3.890 -7.349 1.00 88.31 156 PRO A C 1
ATOM 1214 O O . PRO A 1 156 ? -7.335 -4.704 -6.593 1.00 88.31 156 PRO A O 1
ATOM 1217 N N . ALA A 1 157 ? -7.600 -2.586 -7.311 1.00 91.56 157 ALA A N 1
ATOM 1218 C CA . ALA A 1 157 ? -6.758 -1.996 -6.280 1.00 91.56 157 ALA A CA 1
ATOM 1219 C C . ALA A 1 157 ? -7.401 -2.164 -4.895 1.00 91.56 157 ALA A C 1
ATOM 1221 O O . ALA A 1 157 ? -8.627 -2.127 -4.751 1.00 91.56 157 ALA A O 1
ATOM 1222 N N . TRP A 1 158 ? -6.565 -2.306 -3.871 1.00 94.69 158 TRP A N 1
ATOM 1223 C CA . TRP A 1 158 ? -6.997 -2.267 -2.484 1.00 94.69 158 TRP A CA 1
ATOM 1224 C C . TRP A 1 158 ? -7.599 -0.903 -2.154 1.00 94.69 158 TRP A C 1
ATOM 1226 O O . TRP A 1 158 ? -7.066 0.143 -2.523 1.00 94.69 158 TRP A O 1
ATOM 1236 N N . THR A 1 159 ? -8.703 -0.920 -1.416 1.00 95.19 159 THR A N 1
ATOM 1237 C CA . THR A 1 159 ? -9.353 0.271 -0.862 1.00 95.19 159 THR A CA 1
ATOM 1238 C C . THR A 1 159 ? -9.536 0.081 0.637 1.00 95.19 159 THR A C 1
ATOM 1240 O O . THR A 1 159 ? -9.588 -1.060 1.109 1.00 95.19 159 THR A O 1
ATOM 1243 N N . GLY A 1 160 ? -9.676 1.173 1.394 1.00 94.44 160 GLY A N 1
ATOM 1244 C CA . GLY A 1 160 ? -9.969 1.085 2.827 1.00 94.44 160 GLY A CA 1
ATOM 1245 C C . GLY A 1 160 ? -11.218 0.249 3.117 1.00 94.44 160 GLY A C 1
ATOM 1246 O O . GLY A 1 160 ? -11.242 -0.506 4.083 1.00 94.44 160 GLY A O 1
ATOM 1247 N N . GLU A 1 161 ? -12.214 0.278 2.225 1.00 95.94 161 GLU A N 1
ATOM 1248 C CA . GLU A 1 161 ? -13.418 -0.554 2.325 1.00 95.94 161 GLU A CA 1
ATOM 1249 C C . GLU A 1 161 ? -13.142 -2.051 2.103 1.00 95.94 161 GLU A C 1
ATOM 1251 O O . GLU A 1 161 ? -13.698 -2.890 2.813 1.00 95.94 161 GLU A O 1
ATOM 1256 N N . LEU A 1 162 ? -12.264 -2.420 1.163 1.00 96.56 162 LEU A N 1
ATOM 1257 C CA . LEU A 1 162 ? -11.853 -3.820 1.001 1.00 96.56 162 LEU A CA 1
ATOM 1258 C C . LEU A 1 162 ? -11.123 -4.319 2.252 1.00 96.56 162 LEU A C 1
ATOM 1260 O O . LEU A 1 162 ? -11.457 -5.384 2.769 1.00 96.56 162 LEU A O 1
ATOM 1264 N N . VAL A 1 163 ? -10.204 -3.516 2.792 1.00 96.69 163 VAL A N 1
ATOM 1265 C CA . VAL A 1 163 ? -9.505 -3.832 4.047 1.00 96.69 163 VAL A CA 1
ATOM 1266 C C . VAL A 1 163 ? -10.501 -3.952 5.205 1.00 96.69 163 VAL A C 1
ATOM 1268 O O . VAL A 1 163 ? -10.461 -4.929 5.953 1.00 96.69 163 VAL A O 1
ATOM 1271 N N . ARG A 1 164 ? -11.456 -3.021 5.325 1.00 96.44 164 ARG A N 1
ATOM 1272 C CA . ARG A 1 164 ? -12.522 -3.067 6.334 1.00 96.44 164 ARG A CA 1
ATOM 1273 C C . ARG A 1 164 ? -13.319 -4.366 6.249 1.00 96.44 164 ARG A C 1
ATOM 1275 O O . ARG A 1 164 ? -13.584 -4.973 7.283 1.00 96.44 164 ARG A O 1
ATOM 1282 N N . ARG A 1 165 ? -13.692 -4.818 5.047 1.00 97.75 165 ARG A N 1
ATOM 1283 C CA . ARG A 1 165 ? -14.425 -6.082 4.853 1.00 97.75 165 ARG A CA 1
ATOM 1284 C C . ARG A 1 165 ? -13.621 -7.295 5.317 1.00 97.75 165 ARG A C 1
ATOM 1286 O O . ARG A 1 165 ? -14.197 -8.166 5.965 1.00 97.75 165 ARG A O 1
ATOM 1293 N N . GLU A 1 166 ? -12.322 -7.342 5.029 1.00 98.00 166 GLU A N 1
ATOM 1294 C CA . GLU A 1 166 ? -11.440 -8.422 5.497 1.00 98.00 166 GLU A CA 1
ATOM 1295 C C . GLU A 1 166 ? -11.299 -8.428 7.025 1.00 98.00 166 GLU A C 1
ATOM 1297 O O . GLU A 1 166 ? -11.383 -9.486 7.655 1.00 98.00 166 GLU A O 1
ATOM 1302 N N . VAL A 1 167 ? -11.160 -7.247 7.635 1.00 96.81 167 VAL A N 1
ATOM 1303 C CA . VAL A 1 167 ? -11.078 -7.097 9.095 1.00 96.81 167 VAL A CA 1
ATOM 1304 C C . VAL A 1 167 ? -12.407 -7.457 9.762 1.00 96.81 167 VAL A C 1
ATOM 1306 O O . VAL A 1 167 ? -12.424 -8.228 10.715 1.00 96.81 167 VAL A O 1
ATOM 1309 N N . ALA A 1 168 ? -13.536 -6.968 9.244 1.00 97.00 168 ALA A N 1
ATOM 1310 C CA . ALA A 1 168 ? -14.868 -7.264 9.775 1.00 97.00 168 ALA A CA 1
ATOM 1311 C C . ALA A 1 168 ? -15.209 -8.760 9.700 1.00 97.00 168 ALA A C 1
ATOM 1313 O O . ALA A 1 168 ? -15.883 -9.285 10.586 1.00 97.00 168 ALA A O 1
ATOM 1314 N N . ALA A 1 169 ? -14.728 -9.444 8.656 1.00 97.19 169 ALA A N 1
ATOM 1315 C CA . ALA A 1 169 ? -14.873 -10.885 8.485 1.00 97.19 169 ALA A CA 1
ATOM 1316 C C . ALA A 1 169 ? -13.885 -11.710 9.330 1.00 97.19 169 ALA A C 1
ATOM 1318 O O . ALA A 1 169 ? -13.931 -12.937 9.276 1.00 97.19 169 ALA A O 1
ATOM 1319 N N . GLY A 1 170 ? -12.975 -11.066 10.071 1.00 95.44 170 GLY A N 1
ATOM 1320 C CA . GLY A 1 170 ? -11.953 -11.741 10.871 1.00 95.44 170 GLY A CA 1
ATOM 1321 C C . GLY A 1 170 ? -10.881 -12.463 10.046 1.00 95.44 170 GLY A C 1
ATOM 1322 O O . GLY A 1 170 ? -10.175 -13.307 10.590 1.00 95.44 170 GLY A O 1
ATOM 1323 N N . ARG A 1 171 ? -10.752 -12.158 8.746 1.00 97.06 171 ARG A N 1
ATOM 1324 C CA . ARG A 1 171 ? -9.728 -12.740 7.856 1.00 97.06 171 ARG A CA 1
ATOM 1325 C C . ARG A 1 171 ? -8.426 -11.942 7.833 1.00 97.06 171 ARG A C 1
ATOM 1327 O O . ARG A 1 171 ? -7.393 -12.478 7.447 1.00 97.06 171 ARG A O 1
ATOM 1334 N N . ALA A 1 172 ? -8.473 -10.684 8.263 1.00 95.81 172 ALA A N 1
ATOM 1335 C CA . ALA A 1 172 ? -7.313 -9.819 8.420 1.00 95.81 172 ALA A CA 1
ATOM 1336 C C . ALA A 1 172 ? -7.333 -9.124 9.786 1.00 95.81 172 ALA A C 1
ATOM 1338 O O . ALA A 1 172 ? -8.390 -8.903 10.380 1.00 95.81 172 ALA A O 1
ATOM 1339 N N . VAL A 1 173 ? -6.155 -8.738 10.273 1.00 93.81 173 VAL A N 1
ATOM 1340 C CA . VAL A 1 173 ? -5.989 -7.969 11.510 1.00 93.81 173 VAL A CA 1
ATOM 1341 C C . VAL A 1 173 ? -4.990 -6.840 11.285 1.00 93.81 173 VAL A C 1
ATOM 1343 O O . VAL A 1 173 ? -3.991 -7.018 10.593 1.00 93.81 173 VAL A O 1
ATOM 1346 N N . ILE A 1 174 ? -5.253 -5.679 11.886 1.00 90.56 174 ILE A N 1
ATOM 1347 C CA . ILE A 1 174 ? -4.333 -4.537 11.890 1.00 90.56 174 ILE A CA 1
ATOM 1348 C C . ILE A 1 174 ? -3.900 -4.290 13.342 1.00 90.56 174 ILE A C 1
ATOM 1350 O O . ILE A 1 174 ? -4.677 -3.733 14.123 1.00 90.56 174 ILE A O 1
ATOM 1354 N N . PRO A 1 175 ? -2.692 -4.715 13.748 1.00 85.31 175 PRO A N 1
ATOM 1355 C CA . PRO A 1 175 ? -2.182 -4.423 15.080 1.00 85.31 175 PRO A CA 1
ATOM 1356 C C . PRO A 1 175 ? -1.802 -2.939 15.171 1.00 85.31 175 PRO A C 1
ATOM 1358 O O . PRO A 1 175 ? -0.832 -2.494 14.566 1.00 85.31 175 PRO A O 1
ATOM 1361 N N . ALA A 1 176 ? -2.591 -2.167 15.916 1.00 78.81 176 ALA A N 1
ATOM 1362 C CA . ALA A 1 176 ? -2.402 -0.728 16.092 1.00 78.81 176 ALA A CA 1
ATOM 1363 C C . ALA A 1 176 ? -2.843 -0.310 17.503 1.00 78.81 176 ALA A C 1
ATOM 1365 O O . ALA A 1 176 ? -3.916 0.271 17.689 1.00 78.81 176 ALA A O 1
ATOM 1366 N N . ASN A 1 177 ? -2.039 -0.664 18.510 1.00 69.50 177 ASN A N 1
ATOM 1367 C CA . ASN A 1 177 ? -2.268 -0.200 19.878 1.00 69.50 177 ASN A CA 1
ATOM 1368 C C . ASN A 1 177 ? -2.018 1.310 19.953 1.00 69.50 177 ASN A C 1
ATOM 1370 O O . ASN A 1 177 ? -1.008 1.791 19.441 1.00 69.50 177 ASN A O 1
ATOM 1374 N N . ARG A 1 178 ? -2.904 2.047 20.630 1.00 64.69 178 ARG A N 1
ATOM 1375 C CA . ARG A 1 178 ? -2.552 3.373 21.148 1.00 64.69 178 ARG A CA 1
ATOM 1376 C C . ARG A 1 178 ? -1.896 3.194 22.517 1.00 64.69 178 ARG A C 1
ATOM 1378 O O . ARG A 1 178 ? -2.427 2.451 23.342 1.00 64.69 178 ARG A O 1
ATOM 1385 N N . SER A 1 179 ? -0.751 3.841 22.712 1.00 51.25 179 SER A N 1
ATOM 1386 C CA . SER A 1 179 ? -0.165 4.131 24.026 1.00 51.25 179 SER A CA 1
ATOM 1387 C C . SER A 1 179 ? -0.787 5.386 24.612 1.00 51.25 179 SER A C 1
ATOM 1389 O O . SER A 1 179 ? -0.990 6.323 23.804 1.00 51.25 179 SER A O 1
#

Organism: NCBI:txid762967